Protein AF-A0A9E0HJN6-F1 (afdb_monomer_lite)

Structure (mmCIF, N/CA/C/O backbone):
data_AF-A0A9E0HJN6-F1
#
_entry.id   AF-A0A9E0HJN6-F1
#
loop_
_atom_site.group_PDB
_atom_site.id
_atom_site.type_symbol
_atom_site.label_atom_id
_atom_site.label_alt_id
_atom_site.label_comp_id
_atom_site.label_asym_id
_atom_site.label_entity_id
_atom_site.label_seq_id
_atom_site.pdbx_PDB_ins_code
_atom_site.Cartn_x
_atom_site.Cartn_y
_atom_site.Cartn_z
_atom_site.occupancy
_atom_site.B_iso_or_equiv
_atom_site.auth_seq_id
_atom_site.auth_comp_id
_atom_site.auth_asym_id
_atom_site.auth_atom_id
_atom_site.pdbx_PDB_model_num
ATOM 1 N N . MET A 1 1 ? 12.132 4.660 -19.457 1.00 43.19 1 MET A N 1
ATOM 2 C CA . MET A 1 1 ? 11.229 5.398 -18.553 1.00 43.19 1 MET A CA 1
ATOM 3 C C . MET A 1 1 ? 9.854 4.782 -18.682 1.00 43.19 1 MET A C 1
ATOM 5 O O . MET A 1 1 ? 9.242 4.921 -19.732 1.00 43.19 1 MET A O 1
ATOM 9 N N . ALA A 1 2 ? 9.430 4.006 -17.688 1.00 47.88 2 ALA A N 1
ATOM 10 C CA . ALA A 1 2 ? 8.078 3.463 -17.641 1.00 47.88 2 ALA A CA 1
ATOM 11 C C . ALA A 1 2 ? 7.238 4.420 -16.791 1.00 47.88 2 ALA A C 1
ATOM 13 O O . ALA A 1 2 ? 7.028 4.172 -15.610 1.00 47.88 2 ALA A O 1
ATOM 14 N N . CYS A 1 3 ? 6.827 5.546 -17.381 1.00 51.47 3 CYS A N 1
ATOM 15 C CA . CYS A 1 3 ? 5.836 6.405 -16.745 1.00 51.47 3 CYS A CA 1
ATOM 16 C C . CYS A 1 3 ? 4.542 5.607 -16.572 1.00 51.47 3 CYS A C 1
ATOM 18 O O . CYS A 1 3 ? 4.208 4.776 -17.419 1.00 51.47 3 CYS A O 1
ATOM 20 N N . TRP A 1 4 ? 3.816 5.884 -15.493 1.00 58.12 4 TRP A N 1
ATOM 21 C CA . TRP A 1 4 ? 2.480 5.367 -15.202 1.00 58.12 4 TRP A CA 1
ATOM 22 C C . TRP A 1 4 ? 1.520 5.666 -16.366 1.00 58.12 4 TRP A C 1
ATOM 24 O O . TRP A 1 4 ? 0.834 6.686 -16.385 1.00 58.12 4 TRP A O 1
ATOM 34 N N . ALA A 1 5 ? 1.513 4.816 -17.392 1.00 49.16 5 ALA A N 1
ATOM 35 C CA . ALA A 1 5 ? 0.792 5.075 -18.625 1.00 49.16 5 ALA A CA 1
ATOM 36 C C . ALA A 1 5 ? -0.700 4.772 -18.426 1.00 49.16 5 ALA A C 1
ATOM 38 O O . ALA A 1 5 ? -1.135 3.625 -18.363 1.00 49.16 5 ALA A O 1
ATOM 39 N N . ASN A 1 6 ? -1.486 5.844 -18.364 1.00 50.44 6 ASN A N 1
ATOM 40 C CA . ASN A 1 6 ? -2.897 5.918 -18.758 1.00 50.44 6 ASN A CA 1
ATOM 41 C C . ASN A 1 6 ? -3.960 5.168 -17.938 1.00 50.44 6 ASN A C 1
ATOM 43 O O . ASN A 1 6 ? -5.138 5.297 -18.264 1.00 50.44 6 ASN A O 1
ATOM 47 N N . ALA A 1 7 ? -3.620 4.463 -16.860 1.00 54.47 7 ALA A N 1
ATOM 48 C CA . ALA A 1 7 ? -4.627 3.921 -15.947 1.00 54.47 7 ALA A CA 1
ATOM 49 C C . ALA A 1 7 ? -4.256 4.214 -14.484 1.00 54.47 7 ALA A C 1
ATOM 51 O O . ALA A 1 7 ? -3.285 3.641 -13.983 1.00 54.47 7 ALA A O 1
ATOM 52 N N . PRO A 1 8 ? -4.996 5.091 -13.776 1.00 64.25 8 PRO A N 1
ATOM 53 C CA . PRO A 1 8 ? -4.776 5.283 -12.352 1.00 64.25 8 PRO A CA 1
ATOM 54 C C . PRO A 1 8 ? -5.067 3.967 -11.628 1.00 64.25 8 PRO A C 1
ATOM 56 O O . PRO A 1 8 ? -6.090 3.316 -11.871 1.00 64.25 8 PRO A O 1
ATOM 59 N N . ALA A 1 9 ? -4.166 3.557 -10.735 1.00 67.00 9 ALA A N 1
ATOM 60 C CA . ALA A 1 9 ? -4.492 2.487 -9.806 1.00 67.00 9 ALA A CA 1
ATOM 61 C C . ALA A 1 9 ? -5.754 2.875 -9.038 1.00 67.00 9 ALA A C 1
ATOM 63 O O . ALA A 1 9 ? -5.938 4.034 -8.670 1.00 67.00 9 ALA A O 1
ATOM 64 N N . SER A 1 10 ? -6.638 1.907 -8.845 1.00 70.06 10 SER A N 1
ATOM 65 C CA . SER A 1 10 ? -7.940 2.148 -8.237 1.00 70.06 10 SER A CA 1
ATOM 66 C C . SER A 1 10 ? -7.984 1.444 -6.891 1.00 70.06 10 SER A C 1
ATOM 68 O O . SER A 1 10 ? -7.766 0.229 -6.809 1.00 70.06 10 SER A O 1
ATOM 70 N N . LEU A 1 11 ? -8.265 2.206 -5.836 1.00 70.38 11 LEU A N 1
ATOM 71 C CA . LEU A 1 11 ? -8.661 1.633 -4.557 1.00 70.38 11 LEU A CA 1
ATOM 72 C C . LEU A 1 11 ? -10.003 0.933 -4.774 1.00 70.38 11 LEU A C 1
ATOM 74 O O . LEU A 1 11 ? -10.979 1.583 -5.139 1.00 70.38 11 LEU A O 1
ATOM 78 N N . LEU A 1 12 ? -10.033 -0.390 -4.619 1.00 67.88 12 LEU A N 1
ATOM 79 C CA . LEU A 1 12 ? -11.259 -1.147 -4.852 1.00 67.88 12 LEU A CA 1
ATOM 80 C C . LEU A 1 12 ? -12.148 -1.123 -3.616 1.00 67.88 12 LEU A C 1
ATOM 82 O O . LEU A 1 12 ? -13.345 -0.883 -3.732 1.00 67.88 12 LEU A O 1
ATOM 86 N N . ILE A 1 13 ? -11.571 -1.426 -2.449 1.00 64.12 13 ILE A N 1
ATOM 87 C CA . ILE A 1 13 ? -12.330 -1.657 -1.218 1.00 64.12 13 ILE A CA 1
ATOM 88 C C . ILE A 1 13 ? -11.506 -1.213 -0.007 1.00 64.12 13 ILE A C 1
ATOM 90 O O . ILE A 1 13 ? -10.379 -1.677 0.187 1.00 64.12 13 ILE A O 1
ATOM 94 N N . TYR A 1 14 ? -12.114 -0.347 0.812 1.00 59.59 14 TYR A N 1
ATOM 95 C CA . TYR A 1 14 ? -11.792 -0.156 2.225 1.00 59.59 14 TYR A CA 1
ATOM 96 C C . TYR A 1 14 ? -12.978 0.483 2.983 1.00 59.59 14 TYR A C 1
ATOM 98 O O . TYR A 1 14 ? -13.552 1.444 2.464 1.00 59.59 14 TYR A O 1
ATOM 106 N N . PRO A 1 15 ? -13.305 0.032 4.211 1.00 54.25 15 PRO A N 1
ATOM 107 C CA . PRO A 1 15 ? -12.761 -1.148 4.885 1.00 54.25 15 PRO A CA 1
ATOM 108 C C . PRO A 1 15 ? -13.350 -2.431 4.289 1.00 54.25 15 PRO A C 1
ATOM 110 O O . PRO A 1 15 ? -14.512 -2.458 3.887 1.00 54.25 15 PRO A O 1
ATOM 113 N N . ASN A 1 16 ? -12.560 -3.506 4.228 1.00 56.78 16 ASN A N 1
ATOM 114 C CA . ASN A 1 16 ? -13.151 -4.836 4.152 1.00 56.78 16 ASN A CA 1
ATOM 115 C C . ASN A 1 16 ? -13.727 -5.139 5.552 1.00 56.78 16 ASN A C 1
ATOM 117 O O . ASN A 1 16 ? -12.959 -5.223 6.506 1.00 56.78 16 ASN A O 1
ATOM 121 N N . PRO A 1 17 ? -15.053 -5.289 5.720 1.00 52.50 17 PRO A N 1
ATOM 122 C CA . PRO A 1 17 ? -15.652 -5.548 7.032 1.00 52.50 17 PRO A CA 1
ATOM 123 C C . PRO A 1 17 ? -15.264 -6.917 7.617 1.00 52.50 17 PRO A C 1
ATOM 125 O O . PRO A 1 17 ? -15.565 -7.192 8.773 1.00 52.50 17 PRO A O 1
ATOM 128 N N . VAL A 1 18 ? -14.624 -7.783 6.824 1.00 53.62 18 VAL A N 1
ATOM 129 C CA . VAL A 1 18 ? -14.268 -9.157 7.202 1.00 53.62 18 VAL A CA 1
ATOM 130 C C . VAL A 1 18 ? -12.808 -9.279 7.659 1.00 53.62 18 VAL A C 1
ATOM 132 O O . VAL A 1 18 ? -12.469 -10.220 8.369 1.00 53.62 18 VAL A O 1
ATOM 135 N N . ALA A 1 19 ? -11.937 -8.342 7.281 1.00 60.72 19 ALA A N 1
ATOM 136 C CA . ALA A 1 19 ? -10.532 -8.329 7.679 1.00 60.72 19 ALA A CA 1
ATOM 137 C C . ALA A 1 19 ? -9.969 -6.926 7.446 1.00 60.72 19 ALA A C 1
ATOM 139 O O . ALA A 1 19 ? -10.307 -6.326 6.4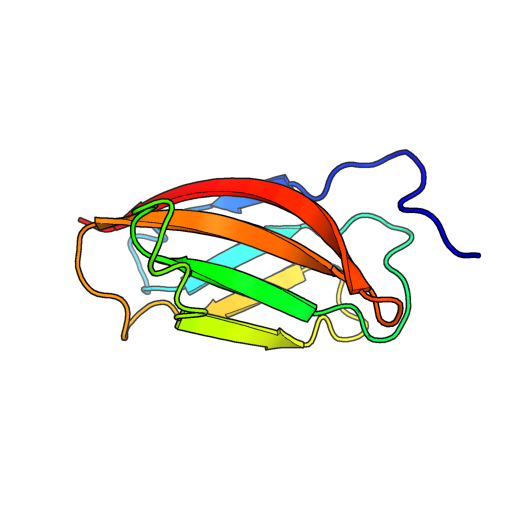30 1.00 60.72 19 ALA A O 1
ATOM 140 N N . ASP A 1 20 ? -9.098 -6.423 8.322 1.00 74.62 20 ASP A N 1
ATOM 141 C CA . ASP A 1 20 ? -8.360 -5.162 8.161 1.00 74.62 20 ASP A CA 1
ATOM 142 C C . ASP A 1 20 ? -7.395 -5.199 6.953 1.00 74.62 20 ASP A C 1
ATOM 144 O O . ASP A 1 20 ? -6.194 -4.986 7.077 1.00 74.62 20 ASP A O 1
ATOM 148 N N . VAL A 1 21 ? -7.897 -5.475 5.756 1.00 78.12 21 VAL A N 1
ATOM 149 C CA . VAL A 1 21 ? -7.138 -5.659 4.525 1.00 78.12 21 VAL A CA 1
ATOM 150 C C . VAL A 1 21 ? -7.642 -4.665 3.501 1.00 78.12 21 VAL A C 1
ATOM 152 O O . VAL A 1 21 ? -8.844 -4.508 3.273 1.00 78.12 21 VAL A O 1
ATOM 155 N N . LEU A 1 22 ? -6.691 -4.001 2.863 1.00 80.06 22 LEU A N 1
ATOM 156 C CA . LEU A 1 22 ? -6.934 -3.054 1.799 1.00 80.06 22 LEU A CA 1
ATOM 157 C C . LEU A 1 22 ? -6.636 -3.704 0.449 1.00 80.06 22 LEU A C 1
ATOM 159 O O . LEU A 1 22 ? -5.545 -4.232 0.232 1.00 80.06 22 LEU A O 1
ATO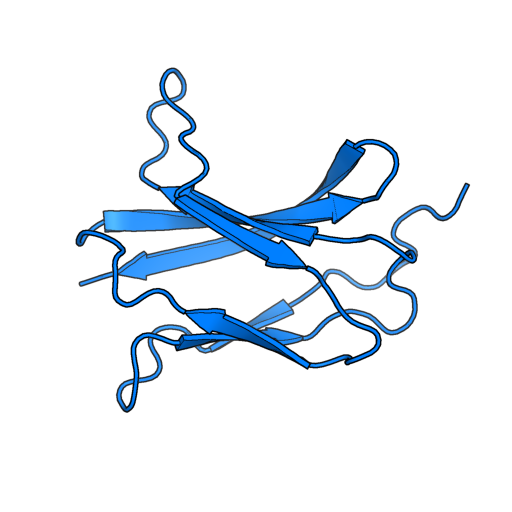M 163 N N . PHE A 1 23 ? -7.608 -3.620 -0.461 1.00 80.19 23 PHE A N 1
ATOM 164 C CA . PHE A 1 23 ? -7.500 -4.180 -1.805 1.00 80.19 23 PHE A CA 1
ATOM 165 C C . PHE A 1 23 ? -7.311 -3.083 -2.843 1.00 80.19 23 PHE A C 1
ATOM 167 O O . PHE A 1 23 ? -8.131 -2.170 -2.993 1.00 80.19 23 PHE A O 1
ATOM 174 N N . LEU A 1 24 ? -6.238 -3.214 -3.613 1.00 79.56 24 LEU A N 1
ATOM 175 C CA . LEU A 1 24 ? -5.890 -2.298 -4.687 1.00 79.56 24 LEU A CA 1
ATOM 176 C C . LEU A 1 24 ? -5.826 -3.036 -6.005 1.00 79.56 24 LEU A C 1
ATOM 178 O O . LEU A 1 24 ? -5.123 -4.040 -6.144 1.00 79.56 24 LEU A O 1
ATOM 182 N N . ARG A 1 25 ? -6.507 -2.477 -7.002 1.00 81.12 25 ARG A N 1
ATOM 183 C CA . ARG A 1 25 ? -6.336 -2.904 -8.381 1.00 81.12 25 ARG A CA 1
ATOM 184 C C . ARG A 1 25 ? -5.250 -2.076 -9.025 1.00 81.12 25 ARG A C 1
ATOM 186 O O . ARG A 1 25 ? -5.385 -0.865 -9.209 1.00 81.12 25 ARG A O 1
ATOM 193 N N . LEU A 1 26 ? -4.190 -2.767 -9.395 1.00 76.75 26 LEU A N 1
ATOM 194 C CA . LEU A 1 26 ? -3.094 -2.201 -10.143 1.00 76.75 26 LEU A CA 1
ATOM 195 C C . LEU A 1 26 ? -3.460 -2.099 -11.633 1.00 76.75 26 LEU A C 1
ATOM 197 O O . LEU A 1 26 ? -4.171 -2.969 -12.157 1.00 76.75 26 LEU A O 1
ATOM 201 N N . PRO A 1 27 ? -2.993 -1.049 -12.331 1.00 71.69 27 PRO A N 1
ATOM 202 C CA . PRO A 1 27 ? -3.143 -0.949 -13.774 1.00 71.69 27 PRO A CA 1
ATOM 203 C C . PRO A 1 27 ? -2.370 -2.064 -14.488 1.00 71.69 27 PRO A C 1
ATOM 205 O O . PRO A 1 27 ? -1.563 -2.782 -13.900 1.00 71.69 27 PRO A O 1
ATOM 208 N N . ARG A 1 28 ? -2.651 -2.242 -15.782 1.00 67.19 28 ARG A N 1
ATOM 209 C CA . ARG A 1 28 ? -2.051 -3.319 -16.584 1.00 67.19 28 ARG A CA 1
ATOM 210 C C . ARG A 1 28 ? -0.524 -3.213 -16.654 1.00 67.19 28 ARG A C 1
ATOM 212 O O . ARG A 1 28 ? 0.136 -4.249 -16.624 1.00 67.19 28 ARG A O 1
ATOM 219 N N . ASP A 1 29 ? -0.016 -1.985 -16.685 1.00 69.38 29 ASP A N 1
ATOM 220 C CA . ASP A 1 29 ? 1.390 -1.661 -16.909 1.00 69.38 29 ASP A CA 1
ATOM 221 C C . ASP A 1 29 ? 2.008 -1.041 -15.648 1.00 69.38 29 ASP A C 1
ATOM 223 O O . ASP A 1 29 ? 2.430 0.114 -15.638 1.00 69.38 29 ASP A O 1
ATOM 227 N N . VAL A 1 30 ? 2.025 -1.801 -14.546 1.00 68.38 30 VAL A N 1
ATOM 228 C CA . VAL A 1 30 ? 2.774 -1.397 -13.348 1.00 68.38 30 VAL A CA 1
ATOM 229 C C . VAL A 1 30 ? 4.264 -1.683 -13.548 1.00 68.38 30 VAL A C 1
ATOM 231 O O . VAL A 1 30 ? 4.620 -2.828 -13.851 1.00 68.38 30 VAL A O 1
ATOM 234 N N . PRO A 1 31 ? 5.143 -0.681 -13.364 1.00 69.94 31 PRO A N 1
ATOM 235 C CA . PRO A 1 31 ? 6.583 -0.887 -13.417 1.00 69.94 31 PRO A CA 1
ATOM 236 C C . PRO A 1 31 ? 7.049 -1.988 -12.454 1.00 69.94 31 PRO A C 1
ATOM 238 O O . PRO A 1 31 ? 6.556 -2.135 -11.335 1.00 69.94 31 PRO A O 1
ATOM 241 N N . ALA A 1 32 ? 8.048 -2.767 -12.865 1.00 70.06 32 ALA A N 1
ATOM 242 C CA . ALA A 1 32 ? 8.678 -3.717 -11.956 1.00 70.06 32 ALA A CA 1
ATOM 243 C C . ALA A 1 32 ? 9.293 -2.973 -10.755 1.00 70.06 32 ALA A C 1
ATOM 245 O O . ALA A 1 32 ? 9.899 -1.916 -10.914 1.00 70.06 32 ALA A O 1
ATOM 246 N N . GLY A 1 33 ? 9.142 -3.533 -9.552 1.00 71.25 33 GLY A N 1
ATOM 247 C CA . GLY A 1 33 ? 9.653 -2.916 -8.323 1.00 71.25 33 GLY A CA 1
ATOM 248 C C . GLY A 1 33 ? 8.752 -1.829 -7.730 1.00 71.25 33 GLY A C 1
ATOM 249 O O . GLY A 1 33 ? 9.134 -1.206 -6.738 1.00 71.25 33 GLY A O 1
ATOM 250 N N . THR A 1 34 ? 7.551 -1.615 -8.277 1.00 77.19 34 THR A N 1
ATOM 251 C CA . THR A 1 34 ? 6.552 -0.762 -7.634 1.00 77.19 34 THR A CA 1
ATOM 252 C C . THR A 1 34 ? 6.237 -1.259 -6.223 1.00 77.19 34 THR A C 1
ATOM 254 O O . THR A 1 34 ? 6.199 -2.453 -5.935 1.00 77.19 34 THR A O 1
ATOM 257 N N . THR A 1 35 ? 6.012 -0.323 -5.313 1.00 80.31 35 THR A N 1
ATOM 258 C CA . THR A 1 35 ? 5.664 -0.590 -3.923 1.00 80.31 35 THR A CA 1
ATOM 259 C C . THR A 1 35 ? 4.454 0.246 -3.531 1.00 80.31 35 THR A C 1
ATOM 261 O O . THR A 1 35 ? 4.397 1.439 -3.820 1.00 80.31 35 THR A O 1
ATOM 264 N N . LEU A 1 36 ? 3.497 -0.356 -2.836 1.00 79.62 36 LEU A N 1
ATOM 265 C CA . LEU A 1 36 ? 2.430 0.364 -2.161 1.00 79.62 36 LEU A CA 1
ATOM 266 C C . LEU A 1 36 ? 2.938 1.030 -0.896 1.00 79.62 36 LEU A C 1
ATOM 268 O O . LEU A 1 36 ? 3.573 0.390 -0.060 1.00 79.62 36 LEU A O 1
ATOM 272 N N . TRP A 1 37 ? 2.594 2.301 -0.752 1.00 79.25 37 TRP A N 1
ATOM 273 C CA . TRP A 1 37 ? 2.819 3.090 0.440 1.00 79.25 37 TRP A CA 1
ATOM 274 C C . TRP A 1 37 ? 1.470 3.536 1.002 1.00 79.25 37 TRP A C 1
ATOM 276 O O . TRP A 1 37 ? 0.718 4.268 0.351 1.00 79.25 37 TRP A O 1
ATOM 286 N N . VAL A 1 38 ? 1.176 3.104 2.226 1.00 74.44 38 VAL A N 1
ATOM 287 C CA . VAL A 1 38 ? 0.069 3.635 3.024 1.00 74.44 38 VAL A CA 1
ATOM 288 C C . VAL A 1 38 ? 0.674 4.528 4.091 1.00 74.44 38 VAL A C 1
ATOM 290 O O . VAL A 1 38 ? 1.475 4.078 4.912 1.00 74.44 38 VAL A O 1
ATOM 293 N N . ALA A 1 39 ? 0.315 5.805 4.060 1.00 70.44 39 ALA A N 1
ATOM 294 C CA . ALA A 1 39 ? 0.743 6.778 5.051 1.00 70.44 39 ALA A CA 1
ATOM 295 C C . ALA A 1 39 ? -0.456 7.205 5.900 1.00 70.44 39 ALA A C 1
ATOM 297 O O . ALA A 1 39 ? -1.533 7.487 5.365 1.00 70.44 39 ALA A O 1
ATOM 298 N N . GLY A 1 40 ? -0.255 7.225 7.218 1.00 64.50 40 GLY A N 1
ATOM 299 C CA . GLY A 1 40 ? -1.233 7.727 8.184 1.00 64.50 40 GLY A CA 1
ATOM 300 C C . GLY A 1 40 ? -1.273 9.244 8.249 1.00 64.50 40 GLY A C 1
ATOM 301 O O . GLY A 1 40 ? -0.429 9.903 7.642 1.00 64.50 40 GLY A O 1
ATOM 302 N N . SER A 1 41 ? -2.294 9.739 8.957 1.00 53.62 41 SER A N 1
ATOM 303 C CA . SER A 1 41 ? -2.684 11.139 9.171 1.00 53.62 41 SER A CA 1
ATOM 304 C C . SER A 1 41 ? -1.703 12.174 8.624 1.00 53.62 41 SER A C 1
ATOM 306 O O . SER A 1 41 ? -0.567 12.318 9.079 1.00 53.62 41 SER A O 1
ATOM 308 N N . MET A 1 42 ? -2.208 12.904 7.633 1.00 52.31 42 MET A N 1
ATOM 309 C CA . MET A 1 42 ? -1.584 14.001 6.911 1.00 52.31 42 MET A CA 1
ATOM 310 C C . MET A 1 42 ? -1.381 15.223 7.814 1.00 52.31 42 MET A C 1
ATOM 312 O O . MET A 1 42 ? -1.871 16.306 7.519 1.00 52.31 42 MET A O 1
ATOM 316 N N . ASP A 1 43 ? -0.610 15.090 8.890 1.00 41.72 43 ASP A N 1
ATOM 317 C CA . ASP A 1 43 ? 0.184 16.231 9.307 1.00 41.72 43 ASP A CA 1
ATOM 318 C C . ASP A 1 43 ? 1.281 16.373 8.249 1.00 41.72 43 ASP A C 1
ATOM 320 O O . ASP A 1 43 ? 2.050 15.446 7.962 1.00 41.72 43 ASP A O 1
ATOM 324 N N . ARG A 1 44 ? 1.296 17.530 7.586 1.00 43.84 44 ARG A N 1
ATOM 325 C CA . ARG A 1 44 ? 2.182 17.856 6.457 1.00 43.84 44 ARG A CA 1
ATOM 326 C C . ARG A 1 44 ? 3.664 17.631 6.808 1.00 43.84 44 ARG A C 1
ATOM 328 O O . ARG A 1 44 ? 4.490 17.517 5.901 1.00 43.84 44 ARG A O 1
ATOM 335 N N . THR A 1 45 ? 3.943 17.526 8.106 1.00 46.25 45 THR A N 1
ATOM 336 C CA . THR A 1 45 ? 5.238 17.412 8.766 1.00 46.25 45 THR A CA 1
ATOM 337 C C . THR A 1 45 ? 5.682 15.971 9.047 1.00 46.25 45 THR A C 1
ATOM 339 O O . THR A 1 45 ? 6.870 15.688 8.924 1.00 46.25 45 THR A O 1
ATOM 342 N N . THR A 1 46 ? 4.782 15.044 9.404 1.00 54.19 46 THR A N 1
ATOM 343 C CA . THR A 1 46 ? 5.205 13.732 9.941 1.00 54.19 46 THR A CA 1
ATOM 344 C C . THR A 1 46 ? 5.178 12.590 8.940 1.00 54.19 46 THR A C 1
ATOM 346 O O . THR A 1 46 ? 5.916 11.643 9.186 1.00 54.19 46 THR A O 1
ATOM 349 N N . LYS A 1 47 ? 4.400 12.675 7.838 1.00 61.69 47 LYS A N 1
ATOM 350 C CA . LYS A 1 47 ? 4.307 11.704 6.711 1.00 61.69 47 LYS A CA 1
ATOM 351 C C . LYS A 1 47 ? 4.909 10.323 7.014 1.00 61.69 47 LYS A C 1
ATOM 353 O O . LYS A 1 47 ? 5.812 9.865 6.309 1.00 61.69 47 LYS A O 1
ATOM 358 N N . GLN A 1 48 ? 4.441 9.664 8.072 1.00 64.19 48 GLN A N 1
ATOM 359 C CA . GLN A 1 48 ? 5.037 8.393 8.447 1.00 64.19 48 GLN A CA 1
ATOM 360 C C . GLN A 1 48 ? 4.474 7.332 7.518 1.00 64.19 48 GLN A C 1
ATOM 362 O O . GLN A 1 48 ? 3.258 7.165 7.393 1.00 64.19 48 GLN A O 1
ATOM 367 N N . LEU A 1 49 ? 5.381 6.651 6.828 1.00 63.56 49 LEU A N 1
ATOM 368 C CA . LEU A 1 49 ? 5.066 5.444 6.090 1.00 63.56 49 LEU A CA 1
ATOM 369 C C . LEU A 1 49 ? 4.641 4.384 7.108 1.00 63.56 49 LEU A C 1
ATOM 371 O O . LEU A 1 49 ? 5.458 3.961 7.919 1.00 63.56 49 LEU A O 1
ATOM 375 N N . GLN A 1 50 ? 3.369 3.996 7.076 1.00 71.50 50 GLN A N 1
ATOM 376 C CA . GLN A 1 50 ? 2.797 3.040 8.025 1.00 71.50 50 GLN A CA 1
ATOM 377 C C . GLN A 1 50 ? 2.783 1.625 7.445 1.00 71.50 50 GLN A C 1
ATOM 379 O O . GLN A 1 50 ? 3.073 0.663 8.146 1.00 71.50 50 GLN A O 1
ATOM 384 N N . VAL A 1 51 ? 2.500 1.494 6.145 1.00 73.56 51 VAL A N 1
ATOM 385 C CA . VAL A 1 51 ? 2.540 0.203 5.445 1.00 73.56 51 VAL A CA 1
ATOM 386 C C . VAL A 1 51 ? 3.337 0.340 4.163 1.00 73.56 51 VAL A C 1
ATOM 388 O O . VAL A 1 51 ? 3.110 1.257 3.368 1.00 73.56 51 VAL A O 1
ATOM 391 N N . ARG A 1 52 ? 4.247 -0.611 3.950 1.00 78.88 52 ARG A N 1
ATOM 392 C CA . ARG A 1 52 ? 5.009 -0.770 2.716 1.00 78.88 52 ARG A CA 1
ATOM 393 C C . ARG A 1 52 ? 4.803 -2.182 2.182 1.00 78.88 52 ARG A C 1
ATOM 395 O O . ARG A 1 52 ? 5.363 -3.121 2.734 1.00 78.88 52 ARG A O 1
ATOM 402 N N . GLN A 1 53 ? 4.052 -2.319 1.094 1.00 79.69 53 GLN A N 1
ATOM 403 C CA . GLN A 1 53 ? 3.787 -3.621 0.480 1.00 79.69 53 GLN A CA 1
ATOM 404 C C . GLN A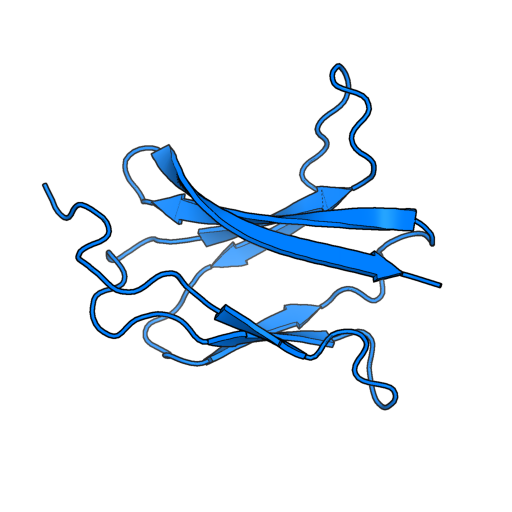 1 53 ? 4.355 -3.662 -0.944 1.00 79.69 53 GLN A C 1
ATOM 406 O O . GLN A 1 53 ? 3.940 -2.858 -1.780 1.00 79.69 53 GLN A O 1
ATOM 411 N N . PRO A 1 54 ? 5.296 -4.564 -1.268 1.00 76.25 54 PRO A N 1
ATOM 412 C CA . PRO A 1 54 ? 5.782 -4.717 -2.635 1.00 76.25 54 PRO A CA 1
ATOM 413 C C . PRO A 1 54 ? 4.638 -5.082 -3.582 1.00 76.25 54 PRO A C 1
ATOM 415 O O . PRO A 1 54 ? 3.903 -6.042 -3.340 1.00 76.25 54 PRO A O 1
ATOM 418 N N . ALA A 1 55 ? 4.514 -4.342 -4.683 1.00 71.12 55 ALA A N 1
ATOM 419 C CA . ALA A 1 55 ? 3.659 -4.731 -5.788 1.00 71.12 55 ALA A CA 1
ATOM 420 C C . ALA A 1 55 ? 4.348 -5.878 -6.522 1.00 71.12 55 ALA A C 1
ATOM 422 O O . ALA A 1 55 ? 5.255 -5.682 -7.329 1.00 71.12 55 ALA A O 1
ATOM 423 N N . GLY A 1 56 ? 3.972 -7.107 -6.161 1.00 67.69 56 GLY A N 1
ATOM 424 C CA . GLY A 1 56 ? 4.395 -8.295 -6.891 1.00 67.69 56 GLY A CA 1
ATOM 425 C C . GLY A 1 56 ? 3.895 -8.268 -8.340 1.00 67.69 56 GLY A C 1
ATOM 426 O O . GLY A 1 56 ? 3.269 -7.318 -8.799 1.00 67.69 56 GLY A O 1
ATOM 427 N N . ARG A 1 57 ? 4.086 -9.366 -9.076 1.00 64.44 57 ARG A N 1
ATOM 428 C CA . ARG A 1 57 ? 3.568 -9.495 -10.456 1.00 64.44 57 ARG A CA 1
ATOM 429 C C . ARG A 1 57 ? 2.033 -9.615 -10.539 1.00 64.44 57 ARG A C 1
ATOM 431 O O . ARG A 1 57 ? 1.494 -9.808 -11.626 1.00 64.44 57 ARG A O 1
ATOM 438 N N . SER A 1 58 ? 1.337 -9.552 -9.404 1.00 69.06 58 SER A N 1
ATOM 439 C CA . SER A 1 58 ? -0.121 -9.637 -9.325 1.00 69.06 58 SER A CA 1
ATOM 440 C C . SER A 1 58 ? -0.764 -8.289 -9.638 1.00 69.06 58 SER A C 1
ATOM 442 O O . SER A 1 58 ? -0.258 -7.245 -9.243 1.00 69.06 58 SER A O 1
ATOM 444 N N . ARG A 1 59 ? -1.920 -8.315 -10.310 1.00 76.44 59 ARG A N 1
ATOM 445 C CA . ARG A 1 59 ? -2.748 -7.117 -10.552 1.00 76.44 59 ARG A CA 1
ATOM 446 C C . ARG A 1 59 ? -3.616 -6.730 -9.358 1.00 76.44 59 ARG A C 1
ATOM 448 O O . ARG A 1 59 ? -4.166 -5.631 -9.340 1.00 76.44 59 ARG A O 1
ATOM 455 N N . LEU A 1 60 ? -3.775 -7.642 -8.407 1.00 79.31 60 LEU A N 1
ATOM 456 C CA . LEU A 1 60 ? -4.438 -7.390 -7.140 1.00 79.31 60 LEU A CA 1
ATOM 457 C C . LEU A 1 60 ? -3.365 -7.330 -6.065 1.00 79.31 60 LEU A C 1
ATOM 459 O O . LEU A 1 60 ? -2.578 -8.271 -5.922 1.00 79.31 60 LEU A O 1
ATOM 463 N N . LEU A 1 61 ? -3.334 -6.214 -5.351 1.00 80.38 61 LEU A N 1
ATOM 464 C CA . LEU A 1 61 ? -2.465 -6.031 -4.211 1.00 80.38 61 LEU A CA 1
ATOM 465 C C . LEU A 1 61 ? -3.303 -5.966 -2.943 1.00 80.38 61 LEU A C 1
ATOM 467 O O . LEU A 1 61 ? -4.280 -5.219 -2.865 1.00 80.38 61 LEU A O 1
ATOM 471 N N . GLU A 1 62 ? -2.872 -6.749 -1.969 1.00 82.31 62 GLU A N 1
ATOM 472 C CA . GLU A 1 62 ? -3.476 -6.869 -0.655 1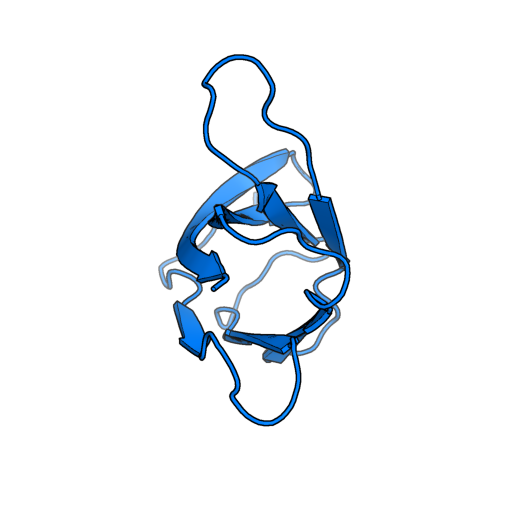.00 82.31 62 GLU A CA 1
ATOM 473 C C . GLU A 1 62 ? -2.482 -6.310 0.352 1.00 82.31 62 GLU A C 1
ATOM 475 O O . GLU A 1 62 ? -1.311 -6.699 0.362 1.00 82.31 62 GLU A O 1
ATOM 480 N N . ALA A 1 63 ? -2.931 -5.351 1.151 1.00 79.50 63 ALA A N 1
ATOM 481 C CA . ALA A 1 63 ? -2.127 -4.761 2.205 1.00 79.50 63 ALA A CA 1
ATOM 482 C C . ALA A 1 63 ? -2.838 -4.942 3.540 1.00 79.50 63 ALA A C 1
ATOM 484 O O . ALA A 1 63 ? -4.000 -4.557 3.682 1.00 79.50 63 ALA A O 1
ATOM 485 N N . ASP A 1 64 ? -2.124 -5.512 4.506 1.00 79.81 64 ASP A N 1
ATOM 486 C CA . ASP A 1 64 ? -2.596 -5.607 5.879 1.00 79.81 64 ASP A CA 1
ATOM 487 C C . ASP A 1 64 ? -2.579 -4.212 6.518 1.00 79.81 64 ASP A C 1
ATOM 489 O O . ASP A 1 64 ? -1.579 -3.489 6.497 1.00 79.81 64 ASP A O 1
ATOM 493 N N . THR A 1 65 ? -3.728 -3.823 7.047 1.00 78.62 65 THR A N 1
ATOM 494 C CA . THR A 1 65 ? -3.972 -2.558 7.729 1.00 78.62 65 THR A CA 1
ATOM 495 C C . THR A 1 65 ? -4.360 -2.759 9.192 1.00 78.62 65 THR A C 1
ATOM 497 O O . THR A 1 65 ? -4.707 -1.783 9.854 1.00 78.62 65 THR A O 1
ATOM 500 N N . HIS A 1 66 ? -4.282 -3.978 9.737 1.00 77.50 66 HIS A N 1
ATOM 501 C CA . HIS A 1 66 ? -4.687 -4.301 11.108 1.00 77.50 66 HIS A CA 1
ATOM 502 C C . HIS A 1 66 ? -3.945 -3.454 12.143 1.00 77.50 66 HIS A C 1
ATOM 504 O O . HIS A 1 66 ? -4.565 -2.857 13.021 1.00 77.50 66 HIS A O 1
ATOM 510 N N . ALA A 1 67 ? -2.634 -3.288 11.963 1.00 76.50 67 ALA A N 1
ATOM 511 C CA . ALA A 1 67 ? -1.782 -2.497 12.850 1.00 76.50 67 ALA A CA 1
ATOM 512 C C . ALA A 1 67 ? -1.987 -0.970 12.743 1.00 76.50 67 ALA A C 1
ATOM 514 O O . ALA A 1 67 ? -1.402 -0.218 13.521 1.00 76.50 67 ALA A O 1
ATOM 515 N N . LEU A 1 68 ? -2.792 -0.486 11.790 1.00 77.75 68 LEU A N 1
ATOM 516 C CA . LEU A 1 68 ? -3.077 0.942 11.663 1.00 77.75 68 LEU A CA 1
ATOM 517 C C . LEU A 1 68 ? -3.979 1.415 12.807 1.00 77.75 68 LEU A C 1
ATOM 519 O O . LEU A 1 68 ? -4.999 0.794 13.097 1.00 77.75 68 LEU A O 1
ATOM 523 N N . ALA A 1 69 ? -3.647 2.548 13.420 1.00 77.75 69 ALA A N 1
ATOM 524 C CA . ALA A 1 69 ? -4.547 3.214 14.358 1.00 77.75 69 ALA A CA 1
ATOM 525 C C . ALA A 1 69 ? -5.777 3.792 13.622 1.00 77.75 69 ALA A C 1
ATOM 52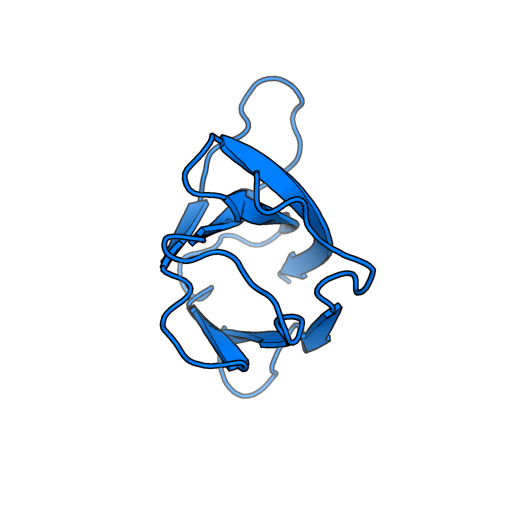7 O O . ALA A 1 69 ? -5.674 4.092 12.428 1.00 77.75 69 ALA A O 1
ATOM 528 N N . PRO A 1 70 ? -6.920 4.008 14.294 1.00 79.00 70 PRO A N 1
ATOM 529 C CA . PRO A 1 70 ? -8.027 4.763 13.714 1.00 79.00 70 PRO A CA 1
ATOM 530 C C . PRO A 1 70 ? -7.566 6.143 13.226 1.00 79.00 70 PRO A C 1
ATOM 532 O O . PRO A 1 70 ? -6.781 6.823 13.891 1.00 79.00 70 PRO A O 1
ATOM 535 N N . GLY A 1 71 ? -8.016 6.553 12.043 1.00 79.62 71 GLY A N 1
ATOM 536 C CA . GLY A 1 71 ? -7.596 7.805 11.423 1.00 79.62 71 GLY A CA 1
ATOM 537 C C . GLY A 1 71 ? -7.692 7.806 9.902 1.00 79.62 71 GLY A C 1
ATOM 538 O O . GLY A 1 71 ? -8.037 6.809 9.266 1.00 79.62 71 GLY A O 1
ATOM 539 N N . GLN A 1 72 ? -7.397 8.959 9.303 1.00 80.50 72 GLN A N 1
ATOM 540 C CA . GLN A 1 72 ? -7.381 9.116 7.851 1.00 80.50 72 GLN A CA 1
ATOM 541 C C . GLN A 1 72 ? -6.030 8.685 7.273 1.00 80.50 72 GLN A C 1
ATOM 543 O O . GLN A 1 72 ? -4.976 9.119 7.740 1.00 80.50 72 GLN A O 1
ATOM 548 N N . TYR A 1 73 ? -6.077 7.882 6.213 1.00 80.50 73 TYR A N 1
ATOM 549 C CA . TYR A 1 73 ? -4.913 7.351 5.516 1.00 80.50 73 TYR A CA 1
ATOM 550 C C . TYR A 1 73 ? -4.930 7.732 4.042 1.00 80.50 73 TYR A C 1
ATOM 552 O O . TYR A 1 73 ? -5.982 7.800 3.403 1.00 80.50 73 TYR A O 1
ATOM 560 N N . PHE A 1 74 ? -3.738 7.943 3.491 1.00 81.12 74 PHE A N 1
ATOM 561 C CA . PHE A 1 74 ? -3.528 8.200 2.073 1.00 81.12 74 PHE A CA 1
ATOM 562 C C . PHE A 1 74 ? -2.732 7.061 1.459 1.00 81.12 74 PHE A C 1
ATOM 564 O O . PHE A 1 74 ? -1.721 6.612 2.003 1.00 81.12 74 PHE A O 1
ATOM 571 N N . VAL A 1 75 ? -3.184 6.630 0.290 1.00 81.19 75 VAL A N 1
ATOM 572 C CA . VAL A 1 75 ? -2.627 5.500 -0.437 1.00 81.19 75 VAL A CA 1
ATOM 573 C C . VAL A 1 75 ? -1.934 6.010 -1.688 1.00 81.19 75 VAL A C 1
ATOM 575 O O . VAL A 1 75 ? -2.515 6.748 -2.492 1.00 81.19 75 VAL A O 1
ATOM 578 N N . ARG A 1 76 ? -0.668 5.629 -1.846 1.00 81.75 76 ARG A N 1
ATOM 579 C CA . ARG A 1 76 ? 0.170 5.999 -2.987 1.00 81.75 76 ARG A CA 1
ATOM 580 C C . ARG A 1 76 ? 0.947 4.788 -3.456 1.00 81.75 76 ARG A C 1
ATOM 582 O O . ARG A 1 76 ? 1.359 3.959 -2.652 1.00 81.75 76 ARG A O 1
ATOM 589 N N . LEU A 1 77 ? 1.193 4.710 -4.749 1.00 80.75 77 LEU A N 1
ATOM 590 C CA . LEU A 1 77 ? 2.155 3.769 -5.291 1.00 80.75 77 LEU A CA 1
ATOM 591 C C . LEU A 1 77 ? 3.455 4.497 -5.582 1.00 80.75 77 LEU A C 1
ATOM 593 O O . LEU A 1 77 ? 3.433 5.637 -6.034 1.00 80.75 77 LEU A O 1
ATOM 597 N N . VAL A 1 78 ? 4.568 3.829 -5.317 1.00 80.38 78 VAL A N 1
ATOM 598 C CA . VAL A 1 78 ? 5.915 4.350 -5.530 1.00 80.38 78 VAL A CA 1
ATOM 599 C C . VAL A 1 78 ? 6.636 3.418 -6.493 1.00 80.38 78 VAL A C 1
ATOM 601 O O . VAL A 1 78 ? 6.742 2.221 -6.226 1.00 80.38 78 VAL A O 1
ATOM 604 N N . GLY A 1 79 ? 7.066 3.946 -7.636 1.00 76.75 79 GLY A N 1
ATOM 605 C CA . GLY A 1 79 ? 7.889 3.251 -8.621 1.00 76.75 79 GLY A CA 1
ATOM 606 C C . GLY A 1 79 ? 9.320 3.028 -8.130 1.00 76.75 79 GLY A C 1
ATOM 607 O O . GLY A 1 79 ? 9.753 3.605 -7.132 1.00 76.75 79 GLY A O 1
ATOM 608 N N . ALA A 1 80 ? 10.071 2.181 -8.837 1.00 73.31 80 ALA A N 1
ATOM 609 C CA . ALA A 1 80 ? 11.472 1.888 -8.514 1.00 73.31 80 ALA A CA 1
ATOM 610 C C . ALA A 1 80 ? 12.405 3.109 -8.671 1.00 73.31 80 ALA A C 1
ATOM 612 O O . ALA A 1 80 ? 13.462 3.170 -8.051 1.00 73.31 80 ALA A O 1
ATOM 613 N N . ASP A 1 81 ? 11.995 4.080 -9.481 1.00 74.25 81 ASP A N 1
ATOM 614 C CA . ASP A 1 81 ? 12.635 5.376 -9.715 1.00 74.25 81 ASP A CA 1
ATOM 615 C C . ASP A 1 81 ? 12.213 6.459 -8.705 1.00 74.25 81 ASP A C 1
ATOM 617 O O . ASP A 1 81 ? 12.689 7.591 -8.774 1.00 74.25 81 ASP A O 1
ATOM 621 N N . GLY A 1 82 ? 11.342 6.122 -7.749 1.00 70.31 82 GLY A N 1
ATOM 622 C CA . GLY A 1 82 ? 10.807 7.064 -6.771 1.00 70.31 82 GLY A CA 1
ATOM 623 C C . GLY A 1 82 ? 9.614 7.881 -7.273 1.00 70.31 82 GLY A C 1
ATOM 624 O O . GLY A 1 82 ? 9.104 8.708 -6.515 1.00 70.31 82 GLY A O 1
ATOM 625 N N . GLU A 1 83 ? 9.122 7.649 -8.498 1.00 75.94 83 GLU A N 1
ATOM 626 C CA . GLU A 1 83 ? 7.887 8.278 -8.972 1.00 75.94 83 GLU A CA 1
ATOM 627 C C . GLU A 1 83 ? 6.702 7.852 -8.099 1.00 75.94 83 GLU A C 1
ATOM 629 O O . GLU A 1 83 ? 6.500 6.664 -7.848 1.00 75.94 83 GLU A O 1
ATOM 634 N N . THR A 1 84 ? 5.884 8.809 -7.648 1.00 75.75 84 THR A N 1
ATOM 635 C CA . THR A 1 84 ? 4.709 8.505 -6.819 1.00 75.75 84 THR A CA 1
ATOM 636 C C . THR A 1 84 ? 3.407 8.774 -7.560 1.00 75.75 84 THR A C 1
ATOM 638 O O . THR A 1 84 ? 3.174 9.907 -7.977 1.00 75.75 84 THR A O 1
ATOM 641 N N .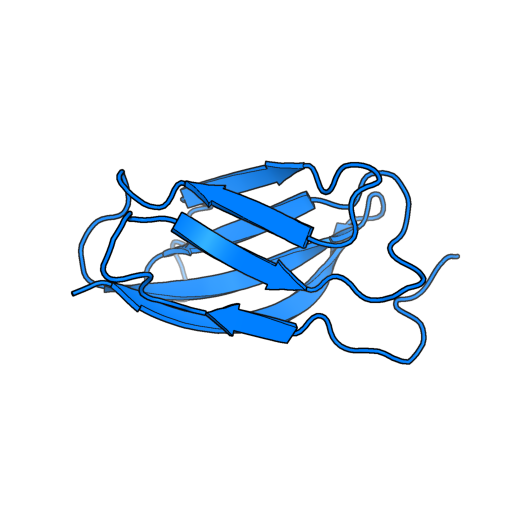 SER A 1 85 ? 2.516 7.785 -7.626 1.00 76.69 85 SER A N 1
ATOM 642 C CA . SER A 1 85 ? 1.146 7.951 -8.118 1.00 76.69 85 SER A CA 1
ATOM 643 C C . SER A 1 85 ? 0.155 7.929 -6.949 1.00 76.69 85 SER A C 1
ATOM 645 O O . SER A 1 85 ? 0.125 6.942 -6.203 1.00 76.69 85 SER A O 1
ATOM 647 N N . PRO A 1 86 ? -0.677 8.971 -6.754 1.00 77.25 86 PRO A N 1
ATOM 648 C CA . PRO A 1 86 ? -1.770 8.900 -5.792 1.00 77.25 86 PRO A CA 1
ATOM 649 C C . PRO A 1 86 ? -2.790 7.847 -6.240 1.00 77.25 86 PRO A C 1
ATOM 651 O O . PRO A 1 86 ? -3.072 7.723 -7.430 1.00 77.25 86 PRO A O 1
ATOM 654 N N . VAL A 1 87 ? -3.325 7.087 -5.283 1.00 79.88 87 VAL A N 1
ATOM 655 C CA . VAL A 1 87 ? -4.361 6.072 -5.539 1.00 79.88 87 VAL A CA 1
ATOM 656 C C . VAL A 1 87 ? -5.691 6.473 -4.914 1.00 79.88 87 VAL A C 1
ATOM 658 O O . VAL A 1 87 ? -6.736 6.364 -5.544 1.00 79.88 87 VAL A O 1
ATOM 661 N N . GLY A 1 88 ? -5.659 6.959 -3.674 1.00 79.44 88 GLY A N 1
ATOM 662 C CA . GLY A 1 88 ? -6.859 7.373 -2.959 1.00 79.44 88 GLY A CA 1
ATOM 663 C C . GLY A 1 88 ? -6.593 7.625 -1.483 1.00 79.44 88 GLY A C 1
ATOM 664 O O . GLY A 1 88 ? -5.443 7.688 -1.038 1.00 79.44 88 GLY A O 1
ATOM 665 N N . SER A 1 89 ? -7.666 7.761 -0.719 1.00 81.38 89 SER A N 1
ATOM 666 C CA . SER A 1 89 ? -7.634 7.857 0.735 1.00 81.38 89 SER A CA 1
ATOM 667 C C . SER A 1 89 ? -8.757 7.026 1.337 1.00 81.38 89 SER A C 1
ATOM 669 O O . SER A 1 89 ? -9.745 6.718 0.671 1.00 81.38 89 SER A O 1
ATOM 671 N N . PHE A 1 90 ? -8.586 6.643 2.596 1.00 78.62 90 PHE A N 1
ATOM 672 C CA . PHE A 1 90 ? -9.596 5.924 3.355 1.00 78.62 90 PHE A CA 1
ATOM 673 C C . PHE A 1 90 ? -9.573 6.354 4.820 1.00 78.62 90 PHE A C 1
ATOM 675 O O . PHE A 1 90 ? -8.579 6.897 5.306 1.00 78.62 90 PHE A O 1
ATOM 682 N N . LEU A 1 91 ? -10.678 6.118 5.522 1.00 79.56 91 LEU A N 1
ATOM 683 C CA . LEU A 1 91 ? -10.794 6.344 6.957 1.00 79.56 91 LEU A CA 1
ATOM 684 C C . LEU A 1 91 ? -10.836 4.987 7.655 1.00 79.56 91 LEU A C 1
ATOM 686 O O . LEU A 1 91 ? -11.743 4.201 7.385 1.00 79.56 91 LEU A O 1
ATOM 690 N N . LYS A 1 92 ? -9.868 4.722 8.535 1.00 76.94 92 LYS A N 1
ATOM 691 C CA . LYS A 1 92 ? -9.945 3.609 9.481 1.00 76.94 92 LYS A CA 1
ATOM 692 C C . LYS A 1 92 ? -10.728 4.078 10.701 1.00 76.94 92 LYS A C 1
ATOM 694 O O . LYS A 1 92 ? -10.336 5.071 11.317 1.00 76.94 92 LYS A O 1
ATOM 699 N N . ILE A 1 93 ? -11.828 3.393 10.990 1.00 76.75 93 ILE A N 1
ATOM 700 C CA . ILE A 1 93 ? -12.674 3.622 12.167 1.00 76.75 93 ILE A CA 1
ATOM 701 C C . ILE A 1 93 ? -12.316 2.648 13.281 1.00 76.75 93 ILE A C 1
ATOM 703 O O . ILE A 1 93 ? -11.914 1.513 12.948 1.00 76.75 93 ILE A O 1
#

Sequence (93 aa):
MACWANAPASLLIYPNPVADVLFLRLPRDVPAGTTLWVAGSMDRTTKQLQVRQPAGRSRLLEADTHALAPGQYFVRLVGADGETSPVGSFLKI

pLDDT: mean 70.29, std 10.85, range [41.72, 82.31]

Radius of gyration: 12.75 Å; chains: 1; bounding box: 28×28×33 Å

Foldseek 3Di:
DQPPPDDAWAFDDPPPPVAQKTKIFADPRAAQFKWKFKFFDPPVPCRDGPWIGTPDPDRIDITRCPPPDFGKIWIWIAHPVRDIGGHGIDTRD

Secondary structure (DSSP, 8-state):
-----S---EEEES--TTSSEEEEEPPTTPPTT-EEEEEES--TTT--EEEEEE--S-SEEEEE-TTPPSEEEEEEEE-TTS-EEEEEEEEE-